Protein AF-A0A7J8NCX7-F1 (afdb_monomer_lite)

Secondary structure (DSSP, 8-state):
-EEEEEEE----SHHHHHHHHHHHHTSTTEEEEEEESTTS-EEEEEEES--

InterPro domains:
  IPR042885 Heavy metal-associated isoprenylated plant protein 47/16 [PTHR46932] (1-51)

pLDDT: mean 95.12, std 2.68, range [85.44, 98.06]

Foldseek 3Di:
DKDKDKDFADQPDPVSLVVVLVVLCPFPFWDDWDQDDPVSRMIITIGDPTD

Radius of gyration: 10.56 Å; chains: 1; bounding box: 23×16×30 Å

Organism: NCBI:txid34289

Structure (mmCIF, N/CA/C/O backbone):
data_AF-A0A7J8NCX7-F1
#
_entry.id   AF-A0A7J8NCX7-F1
#
loop_
_atom_site.group_PDB
_atom_site.id
_atom_site.type_symbol
_atom_site.label_atom_id
_atom_site.label_alt_id
_atom_site.label_comp_id
_atom_site.label_asym_id
_atom_site.label_entity_id
_atom_site.label_seq_id
_atom_site.pdbx_PDB_ins_code
_atom_site.Cartn_x
_atom_site.Cartn_y
_atom_site.Cartn_z
_atom_site.occupancy
_atom_site.B_iso_or_equiv
_atom_site.auth_seq_id
_atom_site.auth_comp_id
_atom_site.auth_asym_id
_atom_site.auth_atom_id
_atom_site.pdbx_PDB_model_num
ATOM 1 N N . MET A 1 1 ? -5.016 5.866 19.128 1.00 89.69 1 MET A N 1
ATOM 2 C CA . MET A 1 1 ? -3.611 6.332 18.993 1.00 89.69 1 MET A CA 1
ATOM 3 C C . MET A 1 1 ? -3.217 6.126 17.548 1.00 89.69 1 MET A C 1
ATOM 5 O O . MET A 1 1 ? -3.389 5.022 17.049 1.00 89.69 1 MET A O 1
ATOM 9 N N . LYS A 1 2 ? -2.719 7.171 16.882 1.00 93.94 2 LYS A N 1
ATOM 10 C CA . LYS A 1 2 ? -2.308 7.078 15.478 1.00 93.94 2 LYS A CA 1
ATOM 11 C C . LYS A 1 2 ? -1.050 6.234 15.326 1.00 93.94 2 LYS A C 1
ATOM 13 O O . LYS A 1 2 ? -0.073 6.438 16.044 1.00 93.94 2 LYS A O 1
ATOM 18 N N . GLN A 1 3 ? -1.095 5.305 14.381 1.00 95.62 3 GLN A N 1
ATOM 19 C CA . GLN A 1 3 ? -0.032 4.364 14.060 1.00 95.62 3 GLN A CA 1
ATOM 20 C C . GLN A 1 3 ? 0.480 4.629 12.645 1.00 95.62 3 GLN A C 1
ATOM 22 O O . GLN A 1 3 ? -0.286 4.924 11.725 1.00 95.62 3 GLN A O 1
ATOM 27 N N . LYS A 1 4 ? 1.797 4.496 12.481 1.00 97.00 4 LYS A N 1
ATOM 28 C CA . LYS A 1 4 ? 2.466 4.444 11.184 1.00 97.00 4 LYS A CA 1
ATOM 29 C C . LYS A 1 4 ? 3.173 3.103 11.078 1.00 97.00 4 LYS A C 1
ATOM 31 O O . LYS A 1 4 ? 4.129 2.858 11.809 1.00 97.00 4 LYS A O 1
ATOM 36 N N . ILE A 1 5 ? 2.708 2.262 10.165 1.00 96.69 5 ILE A N 1
ATOM 37 C CA . ILE A 1 5 ? 3.225 0.909 9.956 1.00 96.69 5 ILE A CA 1
ATOM 38 C C . ILE A 1 5 ? 3.905 0.878 8.589 1.00 96.69 5 ILE A C 1
ATOM 40 O O . ILE A 1 5 ? 3.361 1.389 7.612 1.00 96.69 5 ILE A O 1
ATOM 44 N N . VAL A 1 6 ? 5.111 0.313 8.514 1.00 96.94 6 VAL A N 1
ATOM 45 C CA . VAL A 1 6 ? 5.828 0.119 7.249 1.00 96.94 6 VAL A CA 1
ATOM 46 C C . VAL A 1 6 ? 6.217 -1.345 7.129 1.00 96.94 6 VAL A C 1
ATOM 48 O O . VAL A 1 6 ? 7.031 -1.831 7.910 1.00 96.94 6 VAL A O 1
ATOM 51 N N . ILE A 1 7 ? 5.657 -2.032 6.135 1.00 95.75 7 ILE A N 1
ATOM 52 C CA . ILE A 1 7 ? 5.921 -3.450 5.865 1.00 95.75 7 ILE A CA 1
ATOM 53 C C . ILE A 1 7 ? 6.543 -3.620 4.483 1.00 95.75 7 ILE A C 1
ATOM 55 O O . ILE A 1 7 ? 6.165 -2.937 3.532 1.00 95.75 7 ILE A O 1
ATOM 59 N N . LYS A 1 8 ? 7.513 -4.528 4.358 1.00 95.19 8 LYS A N 1
ATOM 60 C CA . LYS A 1 8 ? 8.072 -4.923 3.060 1.00 95.19 8 LYS A CA 1
ATOM 61 C C . LYS A 1 8 ? 7.205 -6.031 2.471 1.00 95.19 8 LYS A C 1
ATOM 63 O O . LYS A 1 8 ? 6.940 -7.017 3.150 1.00 95.19 8 LYS A O 1
ATOM 68 N N . VAL A 1 9 ? 6.784 -5.871 1.220 1.00 92.75 9 VAL A N 1
ATOM 69 C CA . VAL A 1 9 ? 5.931 -6.842 0.523 1.00 92.75 9 VAL A CA 1
ATOM 70 C C . VAL A 1 9 ? 6.558 -7.169 -0.822 1.00 92.75 9 VAL A C 1
ATOM 72 O O . VAL A 1 9 ? 6.997 -6.282 -1.554 1.00 92.75 9 VAL A O 1
ATOM 75 N N . SER A 1 10 ? 6.588 -8.453 -1.168 1.00 90.38 10 SER A N 1
ATOM 76 C CA . SER A 1 10 ? 7.113 -8.908 -2.453 1.00 90.38 10 SER A CA 1
ATOM 77 C C . SER A 1 10 ? 6.139 -8.570 -3.588 1.00 90.38 10 SER A C 1
ATOM 79 O O . SER A 1 10 ? 5.269 -9.359 -3.947 1.00 90.38 10 SER A O 1
ATOM 81 N N . MET A 1 11 ? 6.244 -7.356 -4.132 1.00 92.06 11 MET A N 1
ATOM 82 C CA . MET A 1 11 ? 5.351 -6.829 -5.170 1.00 92.06 11 MET A CA 1
ATOM 83 C C . MET A 1 11 ? 6.097 -6.690 -6.504 1.00 92.06 11 MET A C 1
ATOM 85 O O . MET A 1 11 ? 6.514 -5.598 -6.891 1.00 92.06 11 MET A O 1
ATOM 89 N N . HIS A 1 12 ? 6.261 -7.803 -7.222 1.00 90.31 12 HIS A N 1
ATOM 90 C CA . HIS A 1 12 ? 7.095 -7.883 -8.435 1.00 90.31 12 HIS A CA 1
ATOM 91 C C . HIS A 1 12 ? 6.491 -7.230 -9.689 1.00 90.31 12 HIS A C 1
ATOM 93 O O . HIS A 1 12 ? 7.146 -7.158 -10.723 1.00 90.31 12 HIS A O 1
ATOM 99 N N . CYS A 1 13 ? 5.238 -6.777 -9.632 1.00 92.00 13 CYS A 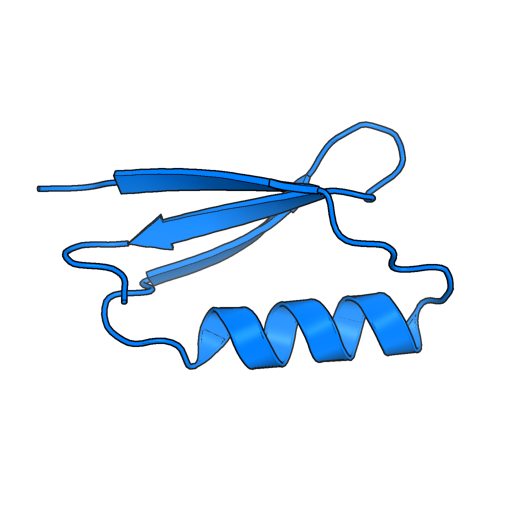N 1
ATOM 100 C CA . CYS A 1 13 ? 4.524 -6.257 -10.791 1.00 92.00 13 CYS A CA 1
ATOM 101 C C . CYS A 1 13 ? 3.598 -5.090 -10.427 1.00 92.00 13 CYS A C 1
ATOM 103 O O . CYS A 1 13 ? 3.204 -4.931 -9.270 1.00 92.00 13 CYS A O 1
ATOM 105 N N . SER A 1 14 ? 3.207 -4.276 -11.412 1.00 92.38 14 SER A N 1
ATOM 106 C CA . SER A 1 14 ? 2.275 -3.154 -11.204 1.00 92.38 14 SER A CA 1
ATOM 107 C C . SER A 1 14 ? 0.928 -3.624 -10.643 1.00 92.38 14 SER A C 1
ATOM 109 O O . SER A 1 14 ? 0.481 -3.102 -9.625 1.00 92.38 14 SER A O 1
ATOM 111 N N . LYS A 1 15 ? 0.342 -4.679 -11.225 1.00 95.38 15 LYS A N 1
ATOM 112 C CA . LYS A 1 15 ? -0.893 -5.313 -10.728 1.00 95.38 15 LYS A CA 1
ATOM 113 C C . LYS A 1 15 ? -0.751 -5.797 -9.279 1.00 95.38 15 LYS A C 1
ATOM 115 O O . LYS A 1 15 ? -1.657 -5.611 -8.478 1.00 95.38 15 LYS A O 1
ATOM 120 N N . CYS A 1 16 ? 0.404 -6.362 -8.933 1.00 94.81 16 CYS A N 1
ATOM 121 C CA . CYS A 1 16 ? 0.724 -6.866 -7.600 1.00 94.81 16 CYS A CA 1
ATOM 122 C C . CYS A 1 16 ? 0.700 -5.727 -6.569 1.00 94.81 16 CYS A C 1
ATOM 124 O O . CYS A 1 16 ? 0.126 -5.873 -5.494 1.00 94.81 16 CY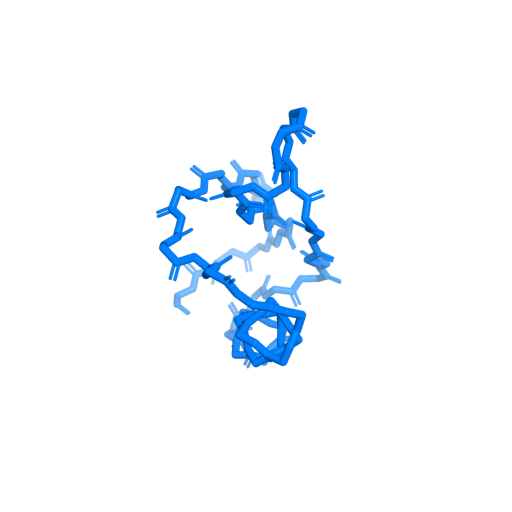S A O 1
ATOM 126 N N . ARG A 1 17 ? 1.269 -4.566 -6.924 1.00 95.00 17 ARG A N 1
ATOM 127 C CA . ARG A 1 17 ? 1.249 -3.355 -6.088 1.00 95.00 17 ARG A CA 1
ATOM 128 C C . ARG A 1 17 ? -0.170 -2.824 -5.892 1.00 95.00 17 ARG A C 1
ATOM 130 O O . ARG A 1 17 ? -0.528 -2.465 -4.777 1.00 95.00 17 ARG A O 1
ATOM 137 N N . THR A 1 18 ? -0.981 -2.802 -6.951 1.00 95.75 18 THR A N 1
ATOM 138 C CA . THR A 1 18 ? -2.389 -2.385 -6.863 1.00 95.75 18 THR A CA 1
ATOM 139 C C . THR A 1 18 ? -3.183 -3.286 -5.921 1.00 95.75 18 THR A C 1
ATOM 141 O O . THR A 1 18 ? -3.877 -2.771 -5.051 1.00 95.75 18 THR A O 1
ATOM 144 N N . VAL A 1 19 ? -3.040 -4.610 -6.041 1.00 95.38 19 VAL A N 1
ATOM 145 C CA . VAL A 1 19 ? -3.717 -5.569 -5.152 1.00 95.38 19 VAL A CA 1
ATOM 146 C C . VAL A 1 19 ? -3.259 -5.386 -3.705 1.00 95.38 19 VAL A C 1
ATOM 148 O O . VAL A 1 19 ? -4.090 -5.330 -2.806 1.00 95.38 19 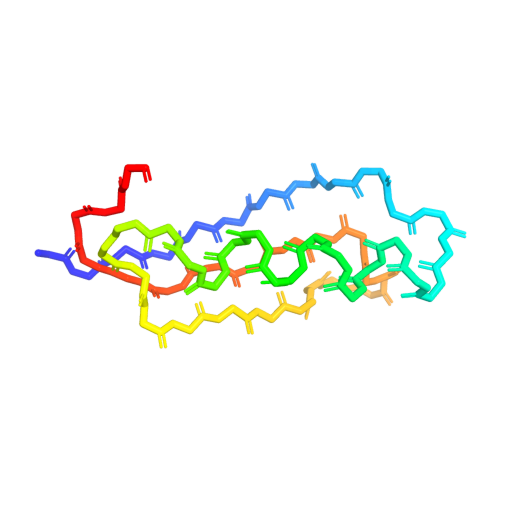VAL A O 1
ATOM 151 N N . ALA A 1 20 ? -1.956 -5.225 -3.470 1.00 96.00 20 ALA A N 1
ATOM 152 C CA . ALA A 1 20 ? -1.423 -5.025 -2.125 1.00 96.00 20 ALA A CA 1
ATOM 153 C C . ALA A 1 20 ? -1.950 -3.731 -1.472 1.00 96.00 20 ALA A C 1
ATOM 1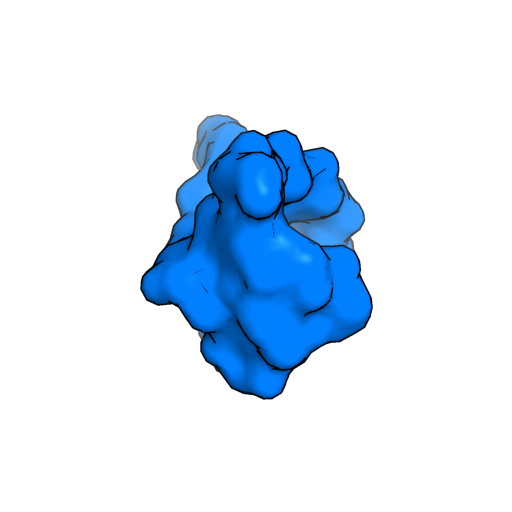55 O O . ALA A 1 20 ? -2.322 -3.741 -0.300 1.00 96.00 20 ALA A O 1
ATOM 156 N N . LEU A 1 21 ? -2.046 -2.635 -2.236 1.00 96.75 21 LEU A N 1
ATOM 157 C CA . LEU A 1 21 ? -2.678 -1.396 -1.773 1.00 96.75 21 LEU A CA 1
ATOM 158 C C . LEU A 1 21 ? -4.163 -1.596 -1.461 1.00 96.75 21 LEU A C 1
ATOM 160 O O . LEU A 1 21 ? -4.616 -1.147 -0.418 1.00 96.75 21 LEU A O 1
ATOM 164 N N . GLN A 1 22 ? -4.913 -2.269 -2.337 1.00 97.19 22 GLN A N 1
ATOM 165 C CA . GLN A 1 22 ? -6.344 -2.518 -2.131 1.00 97.19 22 GLN A CA 1
ATOM 166 C C . GLN A 1 22 ? -6.600 -3.336 -0.865 1.00 97.19 22 GLN A C 1
ATOM 168 O O . GLN A 1 22 ? -7.455 -2.959 -0.072 1.00 97.19 22 GLN A O 1
ATOM 173 N N . VAL A 1 23 ? -5.832 -4.407 -0.651 1.00 95.81 23 VAL A N 1
ATOM 174 C CA . VAL A 1 23 ? -5.952 -5.252 0.545 1.00 95.81 23 VAL A CA 1
ATOM 175 C C . VAL A 1 23 ? -5.639 -4.452 1.809 1.00 95.81 23 VAL A C 1
ATOM 177 O O . VAL A 1 23 ? -6.402 -4.506 2.766 1.00 95.81 23 VAL A O 1
ATOM 180 N N . ALA A 1 24 ? -4.561 -3.664 1.810 1.00 96.12 24 ALA A N 1
ATOM 181 C CA . ALA A 1 24 ? -4.215 -2.847 2.969 1.00 96.12 24 ALA A CA 1
ATOM 182 C C . ALA A 1 24 ? -5.238 -1.723 3.222 1.00 96.12 24 ALA A C 1
ATOM 184 O O . ALA A 1 24 ? -5.497 -1.387 4.370 1.00 96.12 24 ALA A O 1
ATOM 185 N N . ALA A 1 25 ? -5.829 -1.144 2.173 1.00 97.38 25 ALA A N 1
ATOM 186 C CA . ALA A 1 25 ? -6.783 -0.041 2.294 1.00 97.38 25 ALA A CA 1
ATOM 187 C C . ALA A 1 25 ? -8.113 -0.445 2.946 1.00 97.38 25 ALA A C 1
ATOM 189 O O . ALA A 1 25 ? -8.793 0.420 3.489 1.00 97.38 25 ALA A O 1
ATOM 190 N N . VAL A 1 26 ? -8.496 -1.724 2.866 1.00 97.44 26 VAL A N 1
ATOM 191 C CA . VAL A 1 26 ? -9.760 -2.226 3.431 1.00 97.44 26 VAL A CA 1
ATOM 192 C C . VAL A 1 26 ? -9.613 -2.803 4.840 1.00 97.44 26 VAL A C 1
ATOM 194 O O . VAL A 1 26 ? -10.616 -3.197 5.430 1.00 97.44 26 VAL A O 1
ATOM 197 N N . ALA A 1 27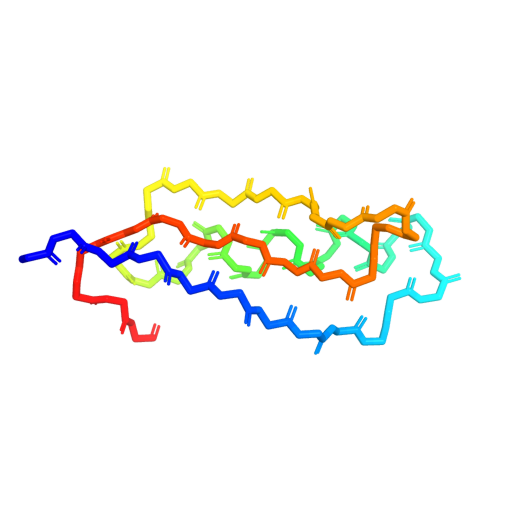 ? -8.391 -2.872 5.378 1.00 96.44 27 ALA A N 1
ATOM 198 C CA . ALA A 1 27 ? -8.157 -3.349 6.736 1.00 96.44 27 ALA A CA 1
ATOM 199 C C . ALA A 1 27 ? -8.767 -2.391 7.773 1.00 96.44 27 ALA A C 1
ATOM 201 O O . ALA A 1 27 ? -8.850 -1.175 7.561 1.00 96.44 27 ALA A O 1
ATOM 202 N N . TYR A 1 28 ? -9.216 -2.944 8.899 1.00 97.12 28 TYR A N 1
ATOM 203 C CA . TYR A 1 28 ? -9.859 -2.152 9.940 1.00 97.12 28 TYR A CA 1
ATOM 204 C C . TYR A 1 28 ? -8.875 -1.130 10.520 1.00 97.12 28 TYR A C 1
ATOM 206 O O . TYR A 1 28 ? -7.676 -1.376 10.619 1.00 97.12 28 TYR A O 1
ATOM 214 N N . GLY A 1 29 ? -9.378 0.057 10.859 1.00 96.75 29 GLY A N 1
ATOM 215 C CA . GLY A 1 29 ? -8.558 1.129 11.421 1.00 96.75 29 GLY A CA 1
ATOM 216 C C . GLY A 1 29 ? -7.609 1.804 10.425 1.00 96.75 29 GLY A C 1
ATOM 217 O O . GLY A 1 29 ? -6.908 2.739 10.814 1.00 96.75 29 GLY A O 1
ATOM 218 N N . VAL A 1 30 ? -7.565 1.391 9.151 1.00 97.69 30 VAL A N 1
ATOM 219 C CA . VAL A 1 30 ? -6.725 2.033 8.131 1.00 97.69 30 VAL A CA 1
ATOM 220 C C . VAL A 1 30 ? -7.373 3.310 7.603 1.00 97.69 30 VAL A C 1
ATOM 222 O O . VAL A 1 30 ? -8.495 3.312 7.111 1.00 97.69 30 VAL A O 1
ATOM 225 N N . ASN A 1 31 ? -6.610 4.402 7.643 1.00 97.62 31 ASN A N 1
ATOM 226 C CA . ASN A 1 31 ? -7.009 5.701 7.101 1.00 97.62 31 ASN A CA 1
ATOM 227 C C . ASN A 1 31 ? -6.334 5.998 5.755 1.00 97.62 31 ASN A C 1
ATOM 229 O O . ASN A 1 31 ? -6.886 6.713 4.922 1.00 97.62 31 ASN A O 1
ATOM 233 N N . SER A 1 32 ? -5.105 5.513 5.545 1.00 97.38 32 SER A N 1
ATOM 234 C CA . SER A 1 32 ? -4.358 5.739 4.306 1.00 97.38 32 SER A CA 1
ATOM 235 C C . SER A 1 32 ? -3.301 4.666 4.080 1.00 97.38 32 SER A C 1
ATOM 237 O O . SER A 1 32 ? -2.681 4.177 5.026 1.00 97.38 32 SER A O 1
ATOM 239 N N . VAL A 1 33 ? -3.064 4.350 2.806 1.00 97.62 33 VAL A N 1
ATOM 240 C CA . VAL A 1 33 ? -2.011 3.441 2.354 1.00 97.62 33 VAL A CA 1
ATOM 241 C C . VAL A 1 33 ? -1.227 4.058 1.203 1.00 97.62 33 VAL A C 1
ATOM 243 O O . VAL A 1 33 ? -1.787 4.753 0.354 1.00 97.62 33 VAL A O 1
ATOM 246 N N . ALA A 1 34 ? 0.075 3.791 1.151 1.00 97.50 34 ALA A N 1
ATOM 247 C CA . ALA A 1 34 ? 0.939 4.247 0.070 1.00 97.50 34 ALA A CA 1
ATOM 248 C C . ALA A 1 34 ? 2.088 3.268 -0.185 1.00 97.50 34 ALA A C 1
ATOM 250 O O . ALA A 1 34 ? 2.588 2.616 0.733 1.00 97.50 34 ALA A O 1
ATOM 251 N N . LEU A 1 35 ? 2.561 3.218 -1.432 1.00 96.62 35 LEU A N 1
ATOM 252 C CA . LEU A 1 35 ? 3.854 2.608 -1.733 1.00 96.62 35 LEU A CA 1
ATOM 253 C C . LEU A 1 35 ? 4.966 3.478 -1.144 1.00 96.62 35 LEU A C 1
ATOM 255 O O . LEU A 1 35 ? 4.935 4.704 -1.256 1.00 96.62 35 LEU A O 1
ATOM 259 N N . HIS A 1 36 ? 5.954 2.839 -0.533 1.00 95.50 36 HIS A N 1
ATOM 260 C CA . HIS A 1 36 ? 7.027 3.498 0.193 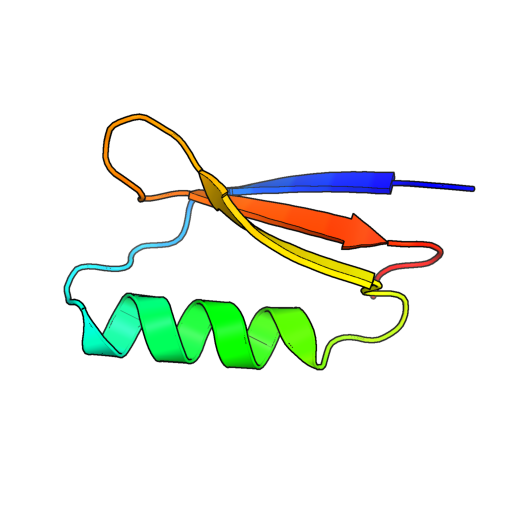1.00 95.50 36 HIS A CA 1
ATOM 261 C C . HIS A 1 36 ? 8.398 2.917 -0.173 1.00 95.50 36 HIS A C 1
ATOM 263 O O . HIS A 1 36 ? 8.511 1.776 -0.625 1.00 95.50 36 HIS A O 1
ATOM 269 N N . GLY A 1 37 ? 9.445 3.711 0.059 1.00 92.56 37 GLY A N 1
ATOM 270 C CA . GLY A 1 37 ? 10.825 3.376 -0.291 1.00 92.56 37 GLY A CA 1
ATOM 271 C C . GLY A 1 37 ? 11.176 3.640 -1.765 1.00 92.56 37 GLY A C 1
ATOM 272 O O . GLY A 1 37 ? 10.280 3.808 -2.594 1.00 92.56 37 GLY A O 1
ATOM 273 N N . PRO A 1 38 ? 12.481 3.678 -2.096 1.00 91.56 38 PRO A N 1
ATOM 274 C CA . PRO A 1 38 ? 12.966 3.990 -3.445 1.00 91.56 38 PRO A CA 1
ATOM 275 C C . PRO A 1 38 ? 12.483 2.975 -4.493 1.00 91.56 38 PRO A C 1
ATOM 277 O O . PRO A 1 38 ? 12.037 3.361 -5.568 1.00 91.56 38 PRO A O 1
ATOM 280 N N . GLU A 1 39 ? 12.454 1.691 -4.129 1.00 91.31 39 GLU A N 1
ATOM 281 C CA . GLU A 1 39 ? 12.033 0.586 -5.004 1.00 91.31 39 GLU A CA 1
ATOM 282 C C . GLU A 1 39 ? 10.509 0.380 -5.051 1.00 91.31 39 GLU A C 1
ATOM 284 O O . GLU A 1 39 ? 10.006 -0.469 -5.795 1.00 91.31 39 GLU A O 1
ATOM 289 N N . LYS A 1 40 ? 9.746 1.139 -4.247 1.00 91.12 40 LYS A N 1
ATOM 290 C CA . LYS A 1 40 ? 8.299 0.941 -4.046 1.00 91.12 40 LYS A CA 1
ATOM 291 C C . LYS A 1 40 ? 7.958 -0.510 -3.660 1.00 91.12 40 LYS A C 1
ATOM 293 O O . LYS A 1 40 ? 6.946 -1.057 -4.102 1.00 91.12 40 LYS A O 1
ATOM 298 N N . ASP A 1 41 ? 8.819 -1.126 -2.850 1.00 93.00 41 ASP A N 1
ATOM 299 C CA . ASP A 1 41 ? 8.715 -2.501 -2.339 1.00 93.00 41 ASP A CA 1
ATOM 300 C C . ASP A 1 41 ? 8.148 -2.564 -0.909 1.00 93.00 41 ASP A C 1
ATOM 302 O O . ASP A 1 41 ? 8.030 -3.639 -0.315 1.00 93.00 41 ASP A O 1
ATOM 306 N N . LYS A 1 42 ? 7.782 -1.411 -0.341 1.00 96.31 42 LYS A N 1
ATOM 307 C CA . LYS A 1 42 ? 7.167 -1.302 0.982 1.00 96.31 42 LYS A CA 1
ATOM 308 C C . LYS A 1 42 ? 5.773 -0.702 0.880 1.00 96.31 42 LYS A C 1
ATOM 310 O O . LYS A 1 42 ? 5.519 0.144 0.024 1.00 96.31 42 LYS A O 1
ATOM 315 N N . LEU A 1 43 ? 4.896 -1.102 1.790 1.00 97.00 43 LEU A N 1
ATOM 316 C CA . LEU A 1 43 ? 3.632 -0.428 2.059 1.00 97.00 43 LEU A CA 1
ATOM 317 C C . LEU A 1 43 ? 3.760 0.375 3.345 1.00 97.00 43 LEU A C 1
ATOM 319 O O . LEU A 1 43 ? 4.190 -0.150 4.371 1.00 97.00 43 LEU A O 1
ATOM 323 N N . MET A 1 44 ? 3.387 1.647 3.275 1.00 97.69 44 MET A N 1
ATOM 324 C CA . MET A 1 44 ? 3.197 2.514 4.427 1.00 97.69 44 MET A CA 1
ATOM 325 C C . MET A 1 44 ? 1.701 2.636 4.698 1.00 97.69 44 MET A C 1
ATOM 327 O O . MET A 1 44 ? 0.946 3.006 3.802 1.00 97.69 44 MET A O 1
ATOM 331 N N . ILE A 1 45 ? 1.300 2.349 5.931 1.00 97.81 45 ILE A N 1
ATOM 332 C CA . ILE A 1 45 ? -0.083 2.379 6.403 1.00 97.81 45 ILE A CA 1
ATOM 333 C C . ILE A 1 45 ? -0.169 3.409 7.529 1.00 97.81 45 ILE A C 1
ATOM 335 O O . ILE A 1 45 ? 0.681 3.435 8.427 1.00 97.81 45 ILE A O 1
ATOM 339 N N . LEU A 1 46 ? -1.182 4.266 7.468 1.00 98.06 46 LEU A N 1
ATOM 340 C CA . LEU A 1 46 ? -1.543 5.207 8.522 1.00 98.06 46 LEU A CA 1
ATOM 341 C C . LEU A 1 46 ? -2.947 4.870 9.009 1.00 98.06 46 LEU A C 1
ATOM 343 O O . LEU A 1 46 ? -3.864 4.763 8.196 1.00 98.06 46 LEU A O 1
ATOM 347 N N . GLY A 1 47 ? -3.121 4.733 10.318 1.00 97.62 47 GLY A N 1
ATOM 348 C CA . GLY A 1 47 ? -4.393 4.296 10.882 1.00 97.62 47 GLY A CA 1
ATOM 349 C C . GLY A 1 47 ? -4.465 4.413 12.397 1.00 97.62 47 GLY A C 1
ATOM 350 O O . GLY A 1 47 ? -3.522 4.880 13.040 1.00 97.62 47 GLY A O 1
ATOM 351 N N . GLU A 1 48 ? -5.592 4.002 12.959 1.00 97.50 48 GLU A N 1
ATOM 352 C CA . GLU A 1 48 ? -5.843 3.931 14.395 1.00 97.50 48 GLU A CA 1
ATOM 353 C C . GLU A 1 48 ? -6.480 2.585 14.738 1.00 97.50 48 GLU A C 1
ATOM 355 O O . GLU A 1 48 ? -7.575 2.296 14.271 1.00 97.50 48 GLU A O 1
ATOM 360 N N . GLY A 1 49 ? -5.807 1.778 15.565 1.00 95.38 49 GLY A N 1
ATOM 361 C CA . GLY A 1 49 ? -6.309 0.445 15.915 1.00 95.38 49 GLY A CA 1
ATOM 362 C C . GLY A 1 49 ? -6.292 -0.506 14.720 1.00 95.38 49 GLY A C 1
ATOM 363 O O . GLY A 1 49 ? -7.268 -1.215 14.509 1.00 95.38 49 GLY A O 1
ATOM 364 N N . VAL A 1 50 ? -5.215 -0.457 13.927 1.00 94.62 50 VAL A N 1
ATOM 365 C CA . VAL A 1 50 ? -5.050 -1.309 12.741 1.00 94.62 50 VAL A CA 1
ATOM 366 C C . VAL A 1 50 ? -4.950 -2.779 13.161 1.00 94.62 50 VAL A C 1
ATOM 368 O O . VAL A 1 50 ? -4.114 -3.090 14.013 1.00 94.62 50 VAL A O 1
ATOM 371 N N . ASP A 1 51 ? -5.769 -3.632 12.537 1.00 85.44 51 ASP A N 1
ATOM 372 C CA . ASP A 1 51 ? -5.801 -5.105 12.652 1.00 85.44 51 ASP A CA 1
ATOM 373 C C . ASP A 1 51 ? -5.721 -5.745 11.255 1.00 85.44 51 ASP A C 1
ATOM 375 O O . ASP A 1 51 ? -6.465 -5.285 10.350 1.00 85.44 51 ASP A O 1
#

Sequence (51 aa):
MKQKIVIKVSMHCSKCRTVALQVAAVAYGVNSVALHGPEKDKLMILGEGVD